Protein AF-A0A2D8LJF4-F1 (afdb_monomer)

Solvent-accessible surface area (backbone atoms only — not comparable to full-atom values): 6108 Å² total; per-residue (Å²): 104,72,62,94,71,44,89,87,41,76,68,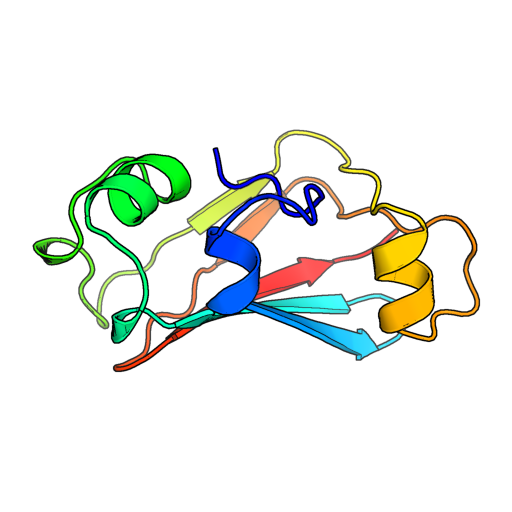54,83,37,38,49,80,43,63,79,50,100,47,31,38,36,41,37,35,35,54,87,67,52,49,66,68,52,32,32,39,64,68,75,40,61,71,89,76,70,53,67,88,57,88,44,74,46,78,32,93,54,73,41,76,58,43,68,69,56,36,57,73,57,67,53,88,57,94,67,46,22,39,53,52,48,78,32,60,41,48,55,55,95,52,35,40,37,35,64,42,49,43,88

Radius of gyration: 13.52 Å; Cα contacts (8 Å, |Δi|>4): 173; chains: 1; bounding box: 32×25×34 Å

Sequence (104 aa):
MCSIDNENNRTVANSSLILINENTLSFKVHRSKLSEKDFQNIFNTTSSLWEKSKEYEFEIPERIPLNQSIINRLQSKNSSLFISPGTYPIKVTNDLFIITFNLE

Secondary structure (DSSP, 8-state):
---TT-TTSGGGGGEEEEEEETTEEEEEEEGGG--HHHHHHHHSS-GGG--TTS-EEEEE-SPEEPPHHHHHHTT-S-S--EEPSEEEEEEE-SSEEEEEEEB-

Structure (mmCIF, N/CA/C/O backbone):
data_AF-A0A2D8LJF4-F1
#
_entry.id   AF-A0A2D8LJF4-F1
#
loop_
_atom_site.group_PDB
_atom_site.id
_atom_site.type_symbol
_atom_site.label_atom_id
_atom_site.label_alt_id
_atom_site.label_comp_id
_atom_site.label_asym_id
_atom_site.label_entity_id
_atom_site.label_seq_id
_atom_site.pdbx_PDB_ins_code
_atom_site.Cartn_x
_atom_site.Cartn_y
_atom_site.Cartn_z
_atom_site.occupancy
_atom_site.B_iso_or_equiv
_atom_site.auth_seq_id
_atom_site.auth_comp_id
_atom_site.auth_asym_id
_atom_site.auth_atom_id
_atom_site.pdbx_PDB_model_num
ATOM 1 N N . MET A 1 1 ? 6.927 8.872 9.148 1.00 43.28 1 MET A N 1
ATOM 2 C CA . MET A 1 1 ? 6.686 8.390 7.773 1.00 43.28 1 MET A CA 1
ATOM 3 C C . MET A 1 1 ? 6.972 6.901 7.695 1.00 43.28 1 MET A C 1
ATOM 5 O O . MET A 1 1 ? 8.059 6.476 8.077 1.00 43.28 1 MET A O 1
ATOM 9 N N . CYS A 1 2 ? 6.000 6.109 7.238 1.00 44.28 2 CYS A N 1
ATOM 10 C CA . CYS A 1 2 ? 6.237 4.724 6.835 1.00 44.28 2 CYS A CA 1
ATOM 11 C C . CYS A 1 2 ? 7.155 4.749 5.613 1.00 44.28 2 CYS A C 1
ATOM 13 O O . CYS A 1 2 ? 6.721 5.160 4.542 1.00 44.28 2 CYS A O 1
ATOM 15 N N . SER A 1 3 ? 8.414 4.343 5.748 1.00 48.22 3 SER A N 1
ATOM 16 C CA . SER A 1 3 ? 9.210 4.047 4.559 1.00 48.22 3 SER A CA 1
ATOM 17 C C . SER A 1 3 ? 8.697 2.732 3.992 1.00 48.22 3 SER A C 1
ATOM 19 O O . SER A 1 3 ? 8.964 1.676 4.564 1.00 48.22 3 SER A O 1
ATOM 21 N N . ILE A 1 4 ? 7.961 2.810 2.883 1.00 52.66 4 ILE A N 1
ATOM 22 C CA . ILE A 1 4 ? 7.576 1.653 2.056 1.00 52.66 4 ILE A CA 1
ATOM 23 C C . ILE A 1 4 ? 8.832 0.847 1.652 1.00 52.66 4 ILE A C 1
ATOM 25 O O . ILE A 1 4 ? 8.757 -0.360 1.454 1.00 52.66 4 ILE A O 1
ATOM 29 N N . ASP A 1 5 ? 9.992 1.508 1.660 1.00 45.59 5 ASP A N 1
ATOM 30 C CA . ASP A 1 5 ? 11.272 1.026 1.154 1.00 45.59 5 ASP A CA 1
ATOM 31 C C . ASP A 1 5 ? 12.250 0.448 2.189 1.00 45.59 5 ASP A C 1
ATOM 33 O O . ASP A 1 5 ? 13.319 -0.021 1.806 1.00 45.59 5 ASP A O 1
ATOM 37 N N . ASN A 1 6 ? 11.958 0.451 3.495 1.00 45.75 6 ASN A N 1
ATOM 38 C CA . ASN A 1 6 ? 12.965 0.052 4.489 1.00 45.75 6 ASN A CA 1
ATOM 39 C C . ASN A 1 6 ? 12.662 -1.317 5.122 1.00 45.75 6 ASN A C 1
ATOM 41 O O . ASN A 1 6 ? 11.849 -1.416 6.041 1.00 45.75 6 ASN A O 1
ATOM 45 N N . GLU A 1 7 ? 13.355 -2.365 4.657 1.00 43.78 7 GLU A N 1
ATOM 46 C CA . GLU A 1 7 ? 13.223 -3.761 5.126 1.00 43.78 7 GLU A CA 1
ATOM 47 C C . GLU A 1 7 ? 13.456 -3.937 6.635 1.00 43.78 7 GLU A C 1
ATOM 49 O O . GLU A 1 7 ? 12.934 -4.873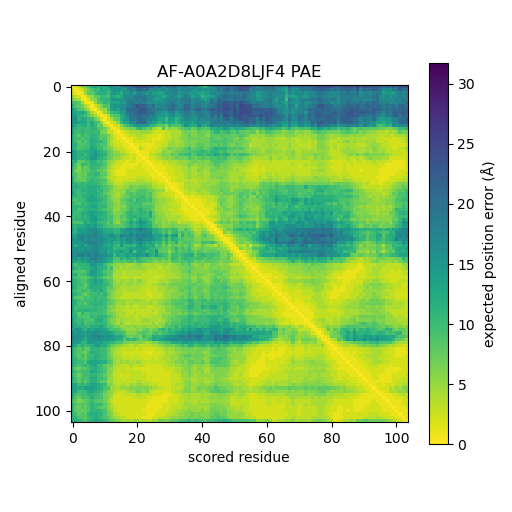 7.237 1.00 43.78 7 GLU A O 1
ATOM 54 N N . ASN A 1 8 ? 14.181 -3.011 7.268 1.00 38.78 8 ASN A N 1
ATOM 55 C CA . ASN A 1 8 ? 14.476 -3.045 8.701 1.00 38.78 8 ASN A CA 1
ATOM 56 C C . ASN A 1 8 ? 13.420 -2.348 9.574 1.00 38.78 8 ASN A C 1
ATOM 58 O O . ASN A 1 8 ? 13.570 -2.292 10.797 1.00 38.78 8 ASN A O 1
ATOM 62 N N . ASN A 1 9 ? 12.349 -1.806 8.987 1.00 43.94 9 ASN A N 1
ATOM 63 C CA . ASN A 1 9 ? 11.290 -1.163 9.754 1.00 43.94 9 ASN A CA 1
ATOM 64 C C . ASN A 1 9 ? 10.239 -2.204 10.175 1.00 43.94 9 ASN A C 1
ATOM 66 O O . ASN A 1 9 ? 9.643 -2.876 9.334 1.00 43.94 9 ASN A O 1
ATOM 70 N N . ARG A 1 10 ? 9.971 -2.338 11.483 1.00 40.06 10 ARG A N 1
ATOM 71 C CA . ARG A 1 10 ? 8.998 -3.309 12.042 1.00 40.06 10 ARG A CA 1
ATOM 72 C C . ARG A 1 10 ? 7.596 -3.202 11.420 1.00 40.06 10 ARG A C 1
ATOM 74 O O . ARG A 1 10 ? 6.834 -4.165 11.445 1.00 40.06 10 ARG A O 1
ATOM 81 N N . THR A 1 11 ? 7.279 -2.066 10.809 1.00 49.50 11 THR A N 1
ATOM 82 C CA . THR A 1 11 ? 6.053 -1.791 10.052 1.00 49.50 11 THR A CA 1
ATOM 83 C C . THR A 1 11 ? 5.889 -2.672 8.798 1.00 49.50 11 THR A C 1
ATOM 85 O O . THR A 1 11 ? 4.761 -2.893 8.351 1.00 49.50 11 THR A O 1
ATOM 88 N N . VAL A 1 12 ? 6.974 -3.256 8.270 1.00 53.03 12 VAL A N 1
ATOM 89 C CA . VAL A 1 12 ? 6.951 -4.207 7.139 1.00 53.03 12 VAL A CA 1
ATOM 90 C C . VAL A 1 12 ? 6.371 -5.571 7.543 1.00 53.03 12 VAL A C 1
ATOM 92 O O . VAL A 1 12 ? 5.716 -6.216 6.734 1.00 53.03 12 VAL A O 1
ATOM 95 N N . ALA A 1 13 ? 6.506 -6.003 8.805 1.00 55.62 13 ALA A N 1
ATOM 96 C CA . ALA A 1 13 ? 5.949 -7.288 9.267 1.00 55.62 13 ALA A CA 1
ATOM 97 C C . ALA A 1 13 ? 4.408 -7.294 9.339 1.00 55.62 13 ALA A C 1
ATOM 99 O O . ALA A 1 13 ? 3.769 -8.348 9.337 1.00 55.62 13 ALA A O 1
ATOM 100 N N . ASN A 1 14 ? 3.813 -6.103 9.396 1.00 72.31 14 ASN A N 1
ATOM 101 C CA . ASN A 1 14 ? 2.375 -5.897 9.544 1.00 72.31 14 ASN A CA 1
ATOM 102 C C . ASN A 1 14 ? 1.730 -5.360 8.274 1.00 72.31 14 ASN A C 1
ATOM 104 O O . ASN A 1 14 ? 0.546 -5.020 8.280 1.00 72.31 14 ASN A O 1
ATOM 108 N N . SER A 1 15 ? 2.501 -5.284 7.196 1.00 75.38 15 SER A N 1
ATOM 109 C CA . SER A 1 15 ? 2.035 -4.833 5.905 1.00 75.38 15 SER A CA 1
ATOM 110 C C . SER A 1 15 ? 2.387 -5.832 4.810 1.00 75.38 15 SER A C 1
ATOM 112 O O . SER A 1 15 ? 3.235 -6.707 4.965 1.00 75.38 15 SER A O 1
ATOM 114 N N . SER A 1 16 ? 1.668 -5.752 3.701 1.00 79.50 16 SER A N 1
ATOM 115 C CA . SER A 1 16 ? 1.927 -6.552 2.511 1.00 79.50 16 SER A CA 1
ATOM 116 C C . SER A 1 16 ? 1.805 -5.675 1.278 1.00 79.50 16 SER A C 1
ATOM 118 O O . SER A 1 16 ? 0.935 -4.805 1.204 1.00 79.50 16 SER A O 1
ATOM 120 N N . LEU A 1 17 ? 2.704 -5.914 0.330 1.00 82.12 17 LEU A N 1
ATOM 121 C CA . LEU A 1 17 ? 2.719 -5.300 -0.989 1.00 82.12 17 LEU A CA 1
ATOM 122 C C . LEU A 1 17 ? 2.388 -6.387 -2.005 1.00 82.12 17 LEU A C 1
ATOM 124 O O . LEU A 1 17 ? 3.010 -7.449 -1.995 1.00 82.12 17 LEU A O 1
ATOM 128 N N . ILE A 1 18 ? 1.382 -6.141 -2.838 1.00 83.94 18 ILE A N 1
ATOM 129 C CA . ILE A 1 18 ? 0.904 -7.088 -3.847 1.00 83.94 18 ILE A CA 1
ATOM 130 C C . ILE A 1 18 ? 0.794 -6.348 -5.171 1.00 83.94 18 ILE A C 1
ATOM 132 O O . ILE A 1 18 ? 0.042 -5.379 -5.272 1.00 83.94 18 ILE A O 1
ATOM 136 N N . LEU A 1 19 ? 1.510 -6.823 -6.186 1.00 82.31 19 LEU A N 1
ATOM 137 C CA . LEU A 1 19 ? 1.328 -6.363 -7.556 1.00 82.31 19 LEU A CA 1
ATOM 138 C C . LEU A 1 19 ? 0.001 -6.938 -8.067 1.00 82.31 19 LEU A C 1
ATOM 140 O O . LEU A 1 19 ? -0.151 -8.157 -8.140 1.00 82.31 19 LEU A O 1
ATOM 144 N N . ILE A 1 20 ? -0.983 -6.082 -8.342 1.00 84.50 20 ILE A N 1
ATOM 145 C CA . ILE A 1 20 ? -2.281 -6.527 -8.876 1.00 84.50 20 ILE A CA 1
ATOM 146 C C . ILE A 1 20 ? -2.143 -6.779 -10.381 1.00 84.50 20 ILE A C 1
ATOM 148 O O . ILE A 1 20 ? -2.646 -7.772 -10.900 1.00 84.50 20 ILE A O 1
ATOM 152 N N . ASN A 1 21 ? -1.458 -5.872 -11.072 1.00 84.12 21 ASN A N 1
ATOM 153 C CA . ASN A 1 21 ? -1.063 -5.978 -12.471 1.00 84.12 21 ASN A CA 1
ATOM 154 C C . ASN A 1 21 ? 0.189 -5.118 -12.701 1.00 84.12 21 ASN A C 1
ATOM 156 O O . ASN A 1 21 ? 0.677 -4.484 -11.768 1.00 84.12 21 ASN A O 1
ATOM 160 N N . GLU A 1 22 ? 0.689 -5.071 -13.936 1.00 81.31 22 GLU A N 1
ATOM 161 C CA . GLU A 1 22 ? 1.932 -4.364 -14.290 1.00 81.31 22 GLU A CA 1
ATOM 162 C C . GLU A 1 22 ? 1.949 -2.879 -13.879 1.00 81.31 22 GLU A C 1
ATOM 164 O O . GLU A 1 22 ? 3.023 -2.338 -13.633 1.00 81.31 22 GLU A O 1
ATOM 169 N N . ASN A 1 23 ? 0.776 -2.256 -13.711 1.00 86.69 23 ASN A N 1
ATOM 170 C CA . ASN A 1 23 ? 0.633 -0.823 -13.455 1.00 86.69 23 ASN A CA 1
ATOM 171 C C . ASN A 1 23 ? 0.010 -0.502 -12.087 1.00 86.69 23 ASN A C 1
ATOM 173 O O . ASN A 1 23 ? -0.280 0.660 -11.817 1.00 86.69 23 ASN A O 1
ATOM 177 N N . THR A 1 24 ? -0.265 -1.491 -11.227 1.00 89.50 24 THR A N 1
ATOM 178 C CA . THR A 1 24 ? -0.950 -1.239 -9.946 1.00 89.50 24 THR A CA 1
ATOM 179 C C . THR A 1 24 ? -0.407 -2.072 -8.791 1.00 89.50 24 THR A C 1
ATOM 181 O O . THR A 1 24 ? -0.255 -3.294 -8.874 1.00 89.50 24 THR A O 1
ATOM 184 N N . LEU A 1 25 ? -0.173 -1.401 -7.662 1.00 89.44 25 LEU A N 1
ATOM 185 C CA . LEU A 1 25 ? 0.392 -1.965 -6.440 1.00 89.44 25 LEU A CA 1
ATOM 186 C C . LEU A 1 25 ? -0.569 -1.770 -5.269 1.00 89.44 25 LEU A C 1
ATOM 188 O O . LEU A 1 25 ? -0.908 -0.649 -4.906 1.00 89.44 25 LEU A O 1
ATOM 192 N N . SER A 1 26 ? -0.985 -2.859 -4.630 1.00 89.31 26 SER A N 1
ATOM 193 C CA . SER A 1 26 ? -1.774 -2.803 -3.402 1.00 89.31 26 SER A CA 1
ATOM 194 C C . SER A 1 26 ? -0.868 -2.851 -2.184 1.00 89.31 26 SER A C 1
ATOM 196 O O . SER A 1 26 ? -0.140 -3.825 -1.986 1.00 89.31 26 SER A O 1
ATOM 198 N N . PHE A 1 27 ? -0.968 -1.835 -1.336 1.00 88.12 27 PHE A N 1
ATOM 199 C CA . PHE A 1 27 ? -0.371 -1.809 -0.012 1.00 88.12 27 PHE A CA 1
ATOM 200 C C . PHE A 1 27 ? -1.449 -2.044 1.040 1.00 88.12 27 PHE A C 1
ATOM 202 O O . PHE A 1 27 ? -2.411 -1.283 1.154 1.00 88.12 27 PHE A O 1
ATOM 209 N N . LYS A 1 28 ? -1.304 -3.122 1.808 1.00 88.00 28 LYS A N 1
ATOM 210 C CA . LYS A 1 28 ? -2.238 -3.498 2.872 1.00 88.00 28 LYS A CA 1
ATOM 211 C C . LYS A 1 28 ? -1.526 -3.457 4.206 1.00 88.00 28 LYS A C 1
ATOM 213 O O . LYS A 1 28 ? -0.463 -4.053 4.328 1.00 88.00 28 LYS A O 1
ATOM 218 N N . VAL A 1 29 ? -2.128 -2.836 5.213 1.00 84.00 29 VAL A N 1
ATOM 219 C CA . VAL A 1 29 ? -1.559 -2.716 6.560 1.00 84.00 29 VAL A CA 1
ATOM 220 C C . VAL A 1 29 ? -2.553 -3.229 7.593 1.00 84.00 29 VAL A C 1
ATOM 222 O O . VAL A 1 29 ? -3.690 -2.766 7.640 1.00 84.00 29 VAL A O 1
ATOM 225 N N . HIS A 1 30 ? -2.133 -4.174 8.433 1.00 83.44 30 HIS A N 1
ATOM 226 C CA . HIS A 1 30 ? -2.955 -4.742 9.498 1.00 83.44 30 HIS A CA 1
ATOM 227 C C . HIS A 1 30 ? -3.112 -3.773 10.668 1.00 83.44 30 HIS A C 1
ATOM 229 O O . HIS A 1 30 ? -2.177 -3.553 11.437 1.00 83.44 30 HIS A O 1
ATOM 235 N N . ARG A 1 31 ? -4.334 -3.266 10.852 1.00 80.00 31 ARG A N 1
ATOM 236 C CA . ARG A 1 31 ? -4.711 -2.320 11.911 1.00 80.00 31 ARG A CA 1
ATOM 237 C C . ARG A 1 31 ? -4.389 -2.855 13.300 1.00 80.00 31 ARG A C 1
ATOM 239 O O . ARG A 1 31 ? -3.808 -2.143 14.105 1.00 80.00 31 ARG A O 1
ATOM 246 N N . SER A 1 32 ? -4.723 -4.118 13.557 1.00 76.56 32 SER A N 1
ATOM 247 C CA . SER A 1 32 ? -4.532 -4.771 14.859 1.00 76.56 32 SER A CA 1
ATOM 248 C C . SER A 1 32 ? -3.071 -5.022 15.225 1.00 76.56 32 SER A C 1
ATOM 250 O O . SER A 1 32 ? -2.774 -5.318 16.379 1.00 76.56 32 SER A O 1
ATOM 252 N N . LYS A 1 33 ? -2.156 -4.920 14.257 1.00 75.69 33 LYS A N 1
ATOM 253 C CA . LYS A 1 33 ? -0.732 -5.170 14.475 1.00 75.69 33 LYS A CA 1
ATOM 254 C C . LYS A 1 33 ? 0.107 -3.891 14.502 1.00 75.69 33 LYS A C 1
ATOM 256 O O . LYS A 1 33 ? 1.282 -3.949 14.853 1.00 75.69 33 LYS A O 1
ATOM 261 N N . LEU A 1 34 ? -0.464 -2.745 14.135 1.00 73.62 34 LEU A N 1
ATOM 262 C CA . LEU A 1 34 ? 0.213 -1.456 14.237 1.00 73.62 34 LEU A CA 1
ATOM 263 C C . LEU A 1 34 ? 0.252 -0.993 15.696 1.00 73.62 34 LEU A C 1
ATOM 265 O O . LEU A 1 34 ? -0.776 -0.959 16.373 1.00 73.62 34 LEU A O 1
ATOM 269 N N . SER A 1 35 ? 1.432 -0.593 16.168 1.00 73.44 35 SER A N 1
ATOM 270 C CA . SER A 1 35 ? 1.533 0.115 17.444 1.00 73.44 35 SER A CA 1
ATOM 271 C C . SER A 1 35 ? 0.940 1.522 17.319 1.00 73.44 35 SER A C 1
ATOM 273 O O . SER A 1 35 ? 0.882 2.086 16.225 1.00 73.44 35 SER A O 1
ATOM 275 N N . GLU A 1 36 ? 0.540 2.135 18.432 1.00 72.19 36 GLU A N 1
ATOM 276 C CA . GLU A 1 36 ? 0.026 3.514 18.426 1.00 72.19 36 GLU A CA 1
ATOM 277 C C . GLU A 1 36 ? 1.049 4.517 17.864 1.00 72.19 36 GLU A C 1
ATOM 279 O O . GLU A 1 36 ? 0.699 5.442 17.132 1.00 72.19 36 GLU A O 1
ATOM 284 N N . LYS A 1 37 ? 2.340 4.274 18.120 1.00 73.75 37 LYS A N 1
ATOM 285 C CA . LYS A 1 37 ? 3.441 5.047 17.540 1.00 73.75 37 LYS A CA 1
ATOM 286 C C . LYS A 1 37 ? 3.503 4.904 16.016 1.00 73.75 37 LYS A C 1
ATOM 288 O O . LYS A 1 37 ? 3.730 5.893 15.324 1.00 73.75 37 LYS A O 1
ATOM 293 N N . ASP A 1 38 ? 3.303 3.699 15.484 1.00 69.38 38 ASP A N 1
ATOM 294 C CA . ASP A 1 38 ? 3.272 3.485 14.033 1.00 69.38 38 ASP A CA 1
ATOM 295 C C . ASP A 1 38 ? 2.048 4.156 13.408 1.00 69.38 38 ASP A C 1
ATOM 297 O O . ASP A 1 38 ? 2.176 4.806 12.377 1.00 69.38 38 ASP A O 1
ATOM 301 N N . PHE A 1 39 ? 0.887 4.091 14.063 1.00 71.62 39 PHE A N 1
ATOM 302 C CA . PHE A 1 39 ? -0.310 4.821 13.640 1.00 71.62 39 PHE A CA 1
ATOM 303 C C . PHE A 1 39 ? -0.040 6.317 13.461 1.00 71.62 39 PHE A C 1
ATOM 305 O O . PHE A 1 39 ? -0.284 6.859 12.385 1.00 71.62 39 PHE A O 1
ATOM 312 N N . GLN A 1 40 ? 0.547 6.957 14.470 1.00 68.25 40 GLN A N 1
ATOM 313 C CA . GLN A 1 40 ? 0.923 8.369 14.404 1.00 68.25 40 GLN A CA 1
ATOM 314 C C . GLN A 1 40 ? 1.948 8.639 13.296 1.00 68.25 40 GLN A C 1
ATOM 316 O O . GLN A 1 40 ? 1.835 9.605 12.553 1.00 68.25 40 GLN A O 1
ATOM 321 N N . ASN A 1 41 ? 2.924 7.753 13.109 1.00 65.81 41 ASN A N 1
ATOM 322 C CA . ASN A 1 41 ? 3.964 7.939 12.098 1.00 65.81 41 ASN A CA 1
ATOM 323 C C . ASN A 1 41 ? 3.488 7.777 10.647 1.00 65.81 41 ASN A C 1
ATOM 325 O O . ASN A 1 41 ? 4.157 8.295 9.745 1.00 65.81 41 ASN A O 1
ATOM 329 N N . ILE A 1 42 ? 2.432 6.993 10.415 1.00 65.69 42 ILE A N 1
ATOM 330 C CA . ILE A 1 42 ? 1.882 6.704 9.082 1.00 65.69 42 ILE A CA 1
ATOM 331 C C . ILE A 1 42 ? 0.756 7.683 8.751 1.00 65.69 42 ILE A C 1
ATOM 333 O O . ILE A 1 42 ? 0.695 8.196 7.640 1.00 65.69 42 ILE A O 1
ATOM 337 N N . PHE A 1 43 ? -0.119 7.933 9.721 1.00 68.06 43 PHE A N 1
ATOM 338 C CA . PHE A 1 43 ? -1.399 8.604 9.521 1.00 68.06 43 PHE A CA 1
ATOM 339 C C . PHE A 1 43 ? -1.504 9.949 10.246 1.00 68.06 43 PHE A C 1
ATOM 341 O O . PHE A 1 43 ? -2.546 10.594 10.169 1.00 68.06 43 PHE A O 1
ATOM 348 N N . ASN A 1 44 ? -0.456 10.356 10.971 1.00 66.38 44 ASN A N 1
ATOM 349 C CA . ASN A 1 44 ? -0.414 11.582 11.772 1.00 66.38 44 ASN A CA 1
ATOM 350 C C . ASN A 1 44 ? -1.604 11.713 12.744 1.00 66.38 44 ASN A C 1
ATOM 352 O O . ASN A 1 44 ? -2.134 12.802 12.963 1.00 66.38 44 ASN A O 1
ATOM 356 N N . THR A 1 45 ? -2.087 10.580 13.267 1.00 60.22 45 THR A N 1
ATOM 357 C CA . THR A 1 45 ? -3.229 10.524 14.187 1.00 60.22 45 THR A CA 1
ATOM 358 C C . THR A 1 45 ? -3.263 9.216 14.995 1.00 60.22 45 THR A C 1
ATOM 360 O O . THR A 1 45 ? -2.502 8.282 14.723 1.00 60.22 45 THR A O 1
ATOM 363 N N . THR A 1 46 ? -4.129 9.140 16.013 1.00 64.81 46 THR A N 1
ATOM 364 C CA . THR A 1 46 ? -4.321 7.947 16.854 1.00 64.81 46 THR A CA 1
ATOM 365 C C . THR A 1 46 ? -5.255 6.938 16.181 1.00 64.81 46 THR A C 1
ATOM 367 O O . THR A 1 46 ? -6.129 7.284 15.384 1.00 64.81 46 THR A O 1
ATOM 370 N N . SER A 1 47 ? -5.112 5.657 16.530 1.00 63.88 47 SER A N 1
ATOM 371 C CA . SER A 1 47 ? -5.907 4.563 15.950 1.00 63.88 47 SER A CA 1
ATOM 372 C C . SER A 1 47 ? -7.420 4.694 16.178 1.00 63.88 47 SER A C 1
ATOM 374 O O . SER A 1 47 ? -8.205 4.210 15.359 1.00 63.88 47 SER A O 1
ATOM 376 N N . SER A 1 48 ? -7.829 5.370 17.257 1.00 62.38 48 SER A N 1
ATOM 377 C CA . SER A 1 48 ? -9.226 5.573 17.658 1.00 62.38 48 SER A CA 1
ATOM 378 C C . SER A 1 48 ? -10.017 6.518 16.749 1.00 62.38 48 SER A C 1
ATOM 380 O O . SER A 1 48 ? -11.241 6.500 16.796 1.00 62.38 48 SER A O 1
ATOM 382 N N . LEU A 1 49 ? -9.344 7.307 15.905 1.00 66.69 49 LEU A N 1
ATOM 383 C CA . LEU A 1 49 ? -9.968 8.310 15.030 1.00 66.69 49 LEU A CA 1
ATOM 384 C C . LEU A 1 49 ? -10.206 7.811 13.590 1.00 66.69 49 LEU A C 1
ATOM 386 O O . LEU A 1 49 ? -10.668 8.572 12.737 1.00 66.69 49 LEU A O 1
ATOM 390 N N . TRP A 1 50 ? -9.892 6.539 13.309 1.00 70.31 50 TRP A N 1
ATOM 391 C CA . TRP A 1 50 ? -10.084 5.904 11.999 1.00 70.31 50 TRP A CA 1
ATOM 392 C C . TRP A 1 50 ? -11.396 5.118 11.932 1.00 70.31 50 TRP A C 1
ATOM 394 O O . TRP A 1 50 ? -11.454 3.918 12.236 1.00 70.31 50 TRP A O 1
ATOM 404 N N . GLU A 1 51 ? -12.450 5.809 11.508 1.00 69.19 51 GLU A N 1
ATOM 405 C CA . GLU A 1 51 ? -13.794 5.269 11.320 1.00 69.19 51 GLU A CA 1
ATOM 406 C C . GLU A 1 51 ? -13.950 4.652 9.930 1.00 69.19 51 GLU A C 1
ATOM 408 O O . GLU A 1 51 ? -13.523 5.216 8.932 1.00 69.19 51 GLU A O 1
ATOM 413 N N . LYS A 1 52 ? -14.620 3.502 9.820 1.00 68.94 52 LYS A N 1
ATOM 414 C CA . LYS A 1 52 ? -14.818 2.852 8.510 1.00 68.94 52 LYS A CA 1
ATOM 415 C C . LYS A 1 52 ? -15.655 3.672 7.524 1.00 68.94 52 LYS A C 1
ATOM 417 O O . LYS A 1 52 ? -15.581 3.425 6.328 1.00 68.94 52 LYS A O 1
ATOM 422 N N . SER A 1 53 ? -16.510 4.550 8.038 1.00 68.06 53 SER A N 1
ATOM 423 C CA . SER A 1 53 ? -17.455 5.362 7.268 1.00 68.06 53 SER A CA 1
ATOM 424 C C . SER A 1 53 ? -16.844 6.644 6.718 1.00 68.06 53 SER A C 1
ATOM 426 O O . SER A 1 53 ? -17.490 7.309 5.915 1.00 68.06 53 SER A O 1
ATOM 428 N N . LYS A 1 54 ? -15.638 7.013 7.160 1.00 75.75 54 LYS A N 1
ATOM 429 C CA . LYS A 1 54 ? -14.973 8.232 6.719 1.00 75.75 54 LYS A CA 1
ATOM 430 C C . LYS A 1 54 ? -14.037 7.925 5.556 1.00 75.75 54 LYS A C 1
ATOM 432 O O . LYS A 1 54 ? -13.338 6.912 5.553 1.00 75.75 54 LYS A O 1
ATOM 437 N N . GLU A 1 55 ? -14.044 8.810 4.569 1.00 77.62 55 GLU A N 1
ATOM 438 C CA . GLU A 1 55 ? -13.099 8.770 3.460 1.00 77.62 55 GLU A CA 1
ATOM 439 C C . GLU A 1 55 ? -11.772 9.373 3.917 1.00 77.62 55 GLU A C 1
ATOM 441 O O . GLU A 1 55 ? -11.725 10.454 4.511 1.00 77.62 55 GLU A O 1
ATOM 446 N N . TYR A 1 56 ? -10.695 8.633 3.678 1.00 83.06 56 TYR A N 1
ATOM 447 C CA . TYR A 1 56 ? -9.336 9.059 3.969 1.00 83.06 56 TYR A CA 1
ATOM 448 C C . TYR A 1 56 ? -8.504 8.933 2.708 1.00 83.06 56 TYR A C 1
ATOM 450 O O . TYR A 1 56 ? -8.732 8.042 1.887 1.00 83.06 56 TYR A O 1
ATOM 458 N N . GLU A 1 57 ? -7.500 9.787 2.597 1.00 84.44 57 GLU A N 1
ATOM 459 C CA . GLU A 1 57 ? -6.639 9.865 1.430 1.00 84.44 57 GLU A CA 1
ATOM 460 C C . GLU A 1 57 ? -5.172 9.826 1.852 1.00 84.44 57 GLU A C 1
ATOM 462 O O . GLU A 1 57 ? -4.799 10.267 2.942 1.00 84.44 57 GLU A O 1
ATOM 467 N N . PHE A 1 58 ? -4.348 9.255 0.982 1.00 83.06 58 PHE A N 1
ATOM 468 C CA . PHE A 1 58 ? -2.902 9.218 1.097 1.00 83.06 58 PHE A CA 1
ATOM 469 C C . PHE A 1 58 ? -2.308 9.986 -0.078 1.00 83.06 58 PHE A C 1
ATOM 471 O O . PHE A 1 58 ? -2.483 9.588 -1.230 1.00 83.06 58 PHE A O 1
ATOM 478 N N . GLU A 1 59 ? -1.622 11.084 0.213 1.00 84.19 59 GLU A N 1
ATOM 479 C CA . GLU A 1 59 ? -1.000 11.921 -0.807 1.00 84.19 59 GLU A CA 1
ATOM 480 C C . GLU A 1 59 ? 0.449 11.490 -1.042 1.00 84.19 59 GLU A C 1
ATOM 482 O O . GLU A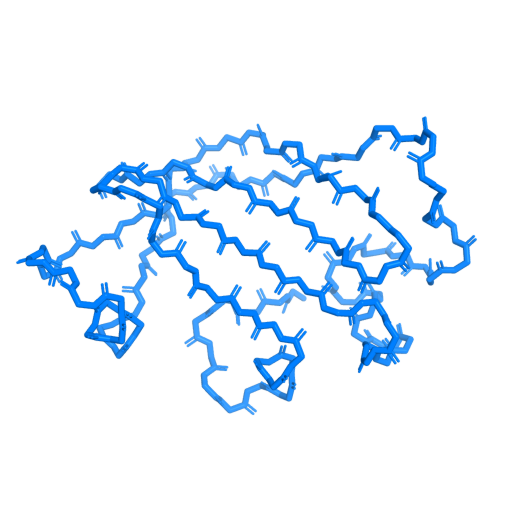 1 59 ? 1.245 11.371 -0.108 1.00 84.19 59 GLU A O 1
ATOM 487 N N . ILE A 1 60 ? 0.784 11.261 -2.310 1.00 85.25 60 ILE A N 1
ATOM 488 C CA . ILE A 1 60 ? 2.150 11.054 -2.778 1.00 85.25 60 ILE A CA 1
ATOM 489 C C . ILE A 1 60 ? 2.521 12.272 -3.628 1.00 85.25 60 ILE A C 1
ATOM 491 O O . ILE A 1 60 ? 2.075 12.372 -4.770 1.00 85.25 60 ILE A O 1
ATOM 495 N N . PRO A 1 61 ? 3.303 13.218 -3.084 1.00 82.75 61 PRO A N 1
ATOM 496 C CA . PRO A 1 61 ? 3.568 14.489 -3.757 1.00 82.75 61 PRO A CA 1
ATOM 497 C C . PRO A 1 61 ? 4.554 14.351 -4.922 1.00 82.75 61 PRO A C 1
ATOM 499 O O . PRO A 1 61 ? 4.563 15.174 -5.833 1.00 82.75 61 PRO A O 1
ATOM 502 N N . GLU A 1 62 ? 5.389 13.313 -4.907 1.00 88.75 62 GLU A N 1
ATOM 503 C CA . GLU A 1 62 ? 6.425 13.081 -5.907 1.00 88.75 62 GLU A CA 1
ATOM 504 C C . GLU A 1 62 ? 6.569 11.596 -6.233 1.00 88.75 62 GLU A C 1
ATOM 506 O O . GLU A 1 62 ? 6.168 10.727 -5.463 1.00 88.75 62 GLU A O 1
ATOM 511 N N . ARG A 1 63 ? 7.157 11.306 -7.393 1.00 88.88 63 ARG A N 1
ATOM 512 C CA . ARG A 1 63 ? 7.389 9.939 -7.858 1.00 88.88 63 ARG A CA 1
ATOM 513 C C . ARG A 1 63 ? 8.314 9.195 -6.885 1.00 88.88 63 ARG A C 1
ATOM 515 O O . ARG A 1 63 ? 9.467 9.589 -6.720 1.00 88.88 63 ARG A O 1
ATOM 522 N N . ILE A 1 64 ? 7.839 8.095 -6.294 1.00 88.06 64 ILE A N 1
ATOM 523 C CA . ILE A 1 64 ? 8.614 7.309 -5.316 1.00 88.06 64 I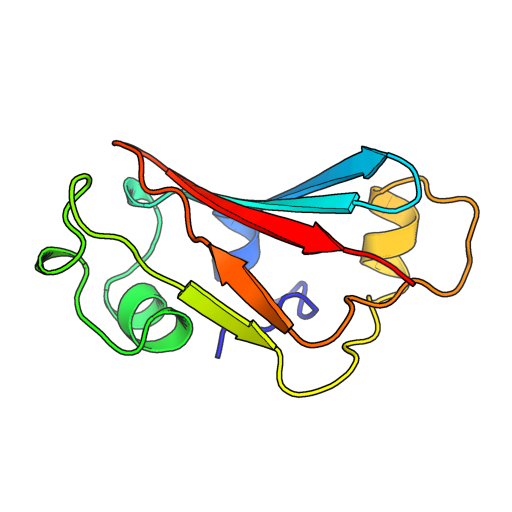LE A CA 1
ATOM 524 C C . ILE A 1 64 ? 9.227 6.079 -6.001 1.00 88.06 64 ILE A C 1
ATOM 526 O O . ILE A 1 64 ? 8.469 5.230 -6.475 1.00 88.06 64 ILE A O 1
ATOM 530 N N . PRO A 1 65 ? 10.564 5.938 -6.064 1.00 87.19 65 PRO A N 1
ATOM 531 C CA . PRO A 1 65 ? 11.198 4.731 -6.589 1.00 87.19 65 PRO A CA 1
ATOM 532 C C . PRO A 1 65 ? 10.996 3.549 -5.642 1.00 87.1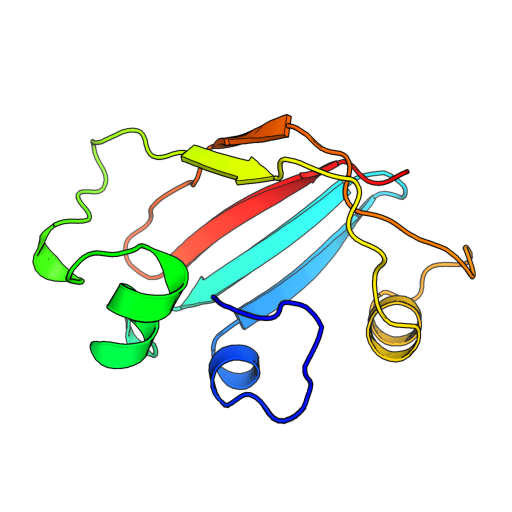9 65 PRO A C 1
ATOM 534 O O . PRO A 1 65 ? 11.279 3.660 -4.454 1.00 87.19 65 PRO A O 1
ATOM 537 N N . LEU A 1 66 ? 10.570 2.399 -6.169 1.00 84.56 66 LEU A N 1
ATOM 538 C CA . LEU A 1 66 ? 10.548 1.160 -5.394 1.00 84.56 66 LEU A CA 1
ATOM 539 C C . LEU A 1 66 ? 11.946 0.551 -5.326 1.00 84.56 66 LEU A C 1
ATOM 541 O O . LEU A 1 66 ? 12.640 0.418 -6.337 1.00 84.56 66 LEU A O 1
ATOM 545 N N . ASN A 1 67 ? 12.335 0.091 -4.140 1.00 82.50 67 ASN A N 1
ATOM 546 C CA . ASN A 1 67 ? 13.594 -0.629 -3.973 1.00 82.50 67 ASN A CA 1
ATOM 547 C C . ASN A 1 67 ? 13.654 -1.941 -4.776 1.00 82.50 67 ASN A C 1
ATOM 549 O O . ASN A 1 67 ? 12.677 -2.686 -4.874 1.00 82.50 67 ASN A O 1
ATOM 553 N N . GLN A 1 68 ? 14.848 -2.289 -5.275 1.00 81.25 68 GLN A N 1
ATOM 554 C CA . GLN A 1 68 ? 15.060 -3.487 -6.103 1.00 81.25 68 GLN A CA 1
ATOM 555 C C . GLN A 1 68 ? 14.639 -4.785 -5.399 1.00 81.25 68 GLN A C 1
ATOM 557 O O . GLN A 1 68 ? 14.146 -5.710 -6.043 1.00 81.25 68 GLN A O 1
ATOM 562 N N . SER A 1 69 ? 14.798 -4.872 -4.077 1.00 80.19 69 SER A N 1
ATOM 563 C CA . SER A 1 69 ? 14.357 -6.045 -3.320 1.00 80.19 69 SER A CA 1
ATOM 564 C C . SER A 1 69 ? 12.834 -6.204 -3.331 1.00 80.19 69 SER A C 1
ATOM 566 O O . SER A 1 69 ? 12.335 -7.323 -3.461 1.00 80.19 69 SER A O 1
ATOM 568 N N . ILE A 1 70 ? 12.085 -5.097 -3.285 1.00 79.25 70 ILE A N 1
ATOM 569 C CA . ILE A 1 70 ? 10.626 -5.084 -3.429 1.00 79.25 70 ILE A CA 1
ATOM 570 C C . ILE A 1 70 ? 10.252 -5.495 -4.850 1.00 79.25 70 ILE A C 1
ATOM 572 O O . ILE A 1 70 ? 9.445 -6.404 -5.013 1.00 79.25 70 ILE A O 1
ATOM 576 N N . ILE A 1 71 ? 10.884 -4.908 -5.868 1.00 82.38 71 ILE A N 1
ATOM 577 C CA . ILE A 1 71 ? 10.664 -5.261 -7.281 1.00 82.38 71 ILE A CA 1
ATOM 578 C C . ILE A 1 71 ? 10.852 -6.770 -7.506 1.00 82.38 71 ILE A C 1
ATOM 580 O O . ILE A 1 71 ? 9.984 -7.426 -8.087 1.00 82.38 71 ILE A O 1
ATOM 584 N N . ASN A 1 72 ? 11.936 -7.340 -6.970 1.00 80.62 72 ASN A N 1
ATOM 585 C CA . ASN A 1 72 ? 12.226 -8.771 -7.054 1.00 80.62 72 ASN A CA 1
ATOM 586 C C . ASN A 1 72 ? 11.154 -9.618 -6.349 1.00 80.62 72 ASN A C 1
ATOM 588 O O . ASN A 1 72 ? 10.715 -10.635 -6.885 1.00 80.62 72 ASN A O 1
ATOM 592 N N . ARG A 1 73 ? 10.698 -9.200 -5.159 1.00 79.31 73 ARG A N 1
ATOM 593 C CA . ARG A 1 73 ? 9.620 -9.878 -4.415 1.00 79.31 73 ARG A CA 1
ATOM 594 C C . ARG A 1 73 ? 8.276 -9.816 -5.133 1.00 79.31 73 ARG A C 1
ATOM 596 O O . ARG A 1 73 ? 7.499 -10.759 -5.028 1.00 79.31 73 ARG A O 1
ATOM 603 N N . LEU A 1 74 ? 8.014 -8.728 -5.850 1.00 78.56 74 LEU A N 1
ATOM 604 C CA . LEU A 1 74 ? 6.824 -8.558 -6.682 1.00 78.56 74 LEU A CA 1
ATOM 605 C C . LEU A 1 74 ? 6.907 -9.349 -7.996 1.00 78.56 74 LEU A C 1
ATOM 607 O O . LEU A 1 74 ? 5.933 -9.359 -8.741 1.00 78.56 74 LEU A O 1
ATOM 611 N N . GLN A 1 75 ? 8.04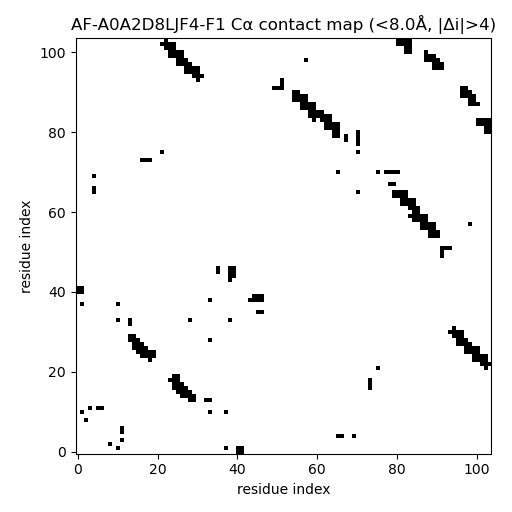3 -10.004 -8.277 1.00 77.00 75 GLN A N 1
ATOM 612 C CA . GLN A 1 75 ? 8.2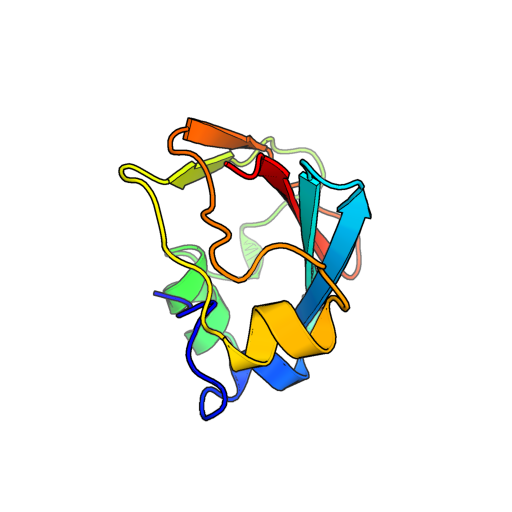96 -10.751 -9.514 1.00 77.00 75 GLN A CA 1
ATOM 613 C C . GLN A 1 75 ? 8.069 -9.904 -10.779 1.00 77.00 75 GLN A C 1
ATOM 615 O O . GLN A 1 75 ? 7.723 -10.428 -11.839 1.00 77.00 75 GLN A O 1
ATOM 620 N N . SER A 1 76 ? 8.267 -8.587 -10.674 1.00 73.94 76 SER A N 1
ATOM 621 C CA . SER A 1 76 ? 8.148 -7.689 -11.818 1.00 73.94 76 SER A CA 1
ATOM 622 C C . SER A 1 76 ? 9.319 -7.893 -12.775 1.00 73.94 76 SER A C 1
ATOM 624 O O . SER A 1 76 ? 10.463 -8.068 -12.354 1.00 73.94 76 SER A O 1
ATOM 626 N N . LYS A 1 77 ? 9.036 -7.833 -14.079 1.00 74.31 77 LYS A N 1
ATOM 627 C CA . LYS A 1 77 ? 10.065 -7.849 -15.128 1.00 74.31 77 LYS A CA 1
ATOM 628 C C . LYS A 1 77 ? 10.737 -6.484 -15.314 1.00 74.31 77 LYS A C 1
ATOM 630 O O . LYS A 1 77 ? 11.794 -6.417 -15.936 1.00 74.31 77 LYS A O 1
ATOM 635 N N . ASN A 1 78 ? 10.147 -5.419 -14.770 1.00 73.12 78 ASN A N 1
ATOM 636 C CA . ASN A 1 78 ? 10.680 -4.066 -14.870 1.00 73.12 78 ASN A CA 1
ATOM 637 C C . ASN A 1 78 ? 11.696 -3.828 -13.754 1.00 73.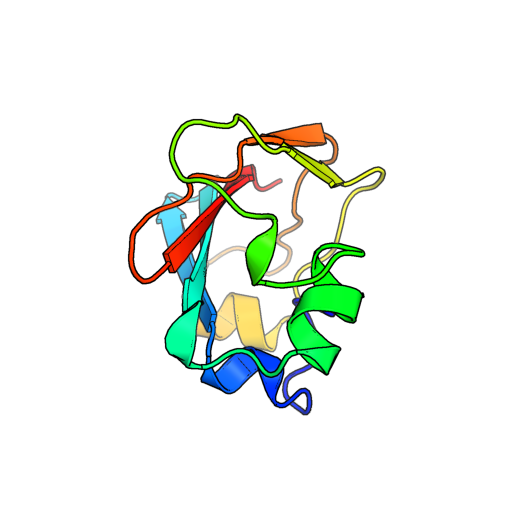12 78 ASN A C 1
ATOM 639 O O . ASN A 1 78 ? 11.346 -3.844 -12.577 1.00 73.12 78 ASN A O 1
ATOM 643 N N . SER A 1 79 ? 12.947 -3.558 -14.128 1.00 72.00 79 SER A N 1
ATOM 644 C CA . SER A 1 79 ? 14.036 -3.231 -13.194 1.00 72.00 79 SER A CA 1
ATOM 645 C C . SER A 1 79 ? 13.886 -1.860 -12.533 1.00 72.00 79 SER A C 1
ATOM 647 O O . SER A 1 79 ? 14.683 -1.485 -11.680 1.00 72.00 79 SER A O 1
ATOM 649 N N . SER A 1 80 ? 12.901 -1.073 -12.952 1.00 81.75 80 SER A N 1
ATOM 650 C CA . SER A 1 80 ? 12.606 0.231 -12.379 1.00 81.75 80 SER A CA 1
ATOM 651 C C . SER A 1 80 ? 11.095 0.384 -12.340 1.00 81.75 80 SER A C 1
ATOM 653 O O . SER A 1 80 ? 10.449 0.416 -13.382 1.00 81.75 80 SER A O 1
ATOM 655 N N . LEU A 1 81 ? 10.548 0.402 -11.129 1.00 86.12 81 LEU A N 1
ATOM 656 C CA . LEU A 1 81 ? 9.140 0.648 -10.865 1.00 86.12 81 LEU A CA 1
ATOM 657 C C . LEU A 1 81 ? 9.045 1.801 -9.888 1.00 86.12 81 LEU A C 1
ATOM 659 O O . LEU A 1 81 ? 9.778 1.845 -8.897 1.00 86.12 81 LEU A O 1
ATOM 663 N N . PHE A 1 82 ? 8.117 2.700 -10.153 1.00 89.88 82 PHE A N 1
ATOM 664 C CA . PHE A 1 82 ? 7.892 3.853 -9.312 1.00 89.88 82 PHE A CA 1
ATOM 665 C C . PHE A 1 82 ? 6.413 3.967 -8.997 1.00 89.88 82 PHE A C 1
ATOM 667 O O . PHE A 1 82 ? 5.580 3.631 -9.830 1.00 89.88 82 PHE A O 1
ATOM 674 N N . ILE A 1 83 ? 6.090 4.467 -7.812 1.00 90.56 83 ILE A N 1
ATOM 675 C CA . ILE A 1 83 ? 4.728 4.881 -7.494 1.00 90.56 83 ILE A CA 1
ATOM 676 C C . ILE A 1 83 ? 4.505 6.278 -8.076 1.00 90.56 83 ILE A C 1
ATOM 678 O O . ILE A 1 83 ? 5.281 7.198 -7.793 1.00 90.56 83 ILE A O 1
ATOM 682 N N . SER A 1 84 ? 3.443 6.431 -8.865 1.00 92.44 84 SER A N 1
ATOM 683 C CA . SER A 1 84 ? 3.034 7.716 -9.429 1.00 92.44 84 SER A CA 1
ATOM 684 C C . SER A 1 84 ? 2.642 8.707 -8.329 1.00 92.44 84 SER A C 1
ATOM 686 O O . SER A 1 84 ? 2.001 8.306 -7.348 1.00 92.44 84 SER A O 1
ATOM 688 N N . PRO A 1 85 ? 2.946 10.005 -8.487 1.00 92.25 85 PRO A N 1
ATOM 689 C CA . PRO A 1 85 ? 2.390 11.026 -7.614 1.00 92.25 85 PRO A CA 1
ATOM 690 C C . PRO A 1 85 ? 0.865 11.104 -7.764 1.00 92.25 85 PRO A C 1
ATOM 692 O O . PRO A 1 85 ? 0.311 10.835 -8.831 1.00 92.25 85 PRO A O 1
ATOM 695 N N . GLY A 1 86 ? 0.181 11.478 -6.688 1.00 90.69 86 GLY A N 1
ATOM 696 C CA . GLY A 1 86 ? -1.266 11.643 -6.673 1.00 90.69 86 GLY A CA 1
ATOM 697 C C . GLY A 1 86 ? -1.896 11.393 -5.310 1.00 90.69 86 GLY A C 1
ATOM 698 O O . GLY A 1 86 ? -1.224 11.084 -4.324 1.00 90.69 86 GLY A O 1
ATOM 699 N N . THR A 1 87 ? -3.218 11.510 -5.286 1.00 89.38 87 THR A N 1
ATOM 700 C CA . THR A 1 87 ? -4.043 11.275 -4.102 1.00 89.38 87 THR A CA 1
ATOM 701 C C . THR A 1 87 ? -4.709 9.912 -4.209 1.00 89.38 87 THR A C 1
ATOM 703 O O . THR A 1 87 ? -5.447 9.640 -5.157 1.00 89.38 87 THR A O 1
ATOM 706 N N . TYR A 1 88 ? -4.445 9.048 -3.234 1.00 88.69 88 TYR A N 1
ATOM 707 C CA . TYR A 1 88 ? -4.908 7.667 -3.231 1.00 88.69 88 TYR A CA 1
ATOM 708 C C . TYR A 1 88 ? -5.909 7.426 -2.101 1.00 88.69 88 TYR A C 1
ATOM 710 O O . TYR A 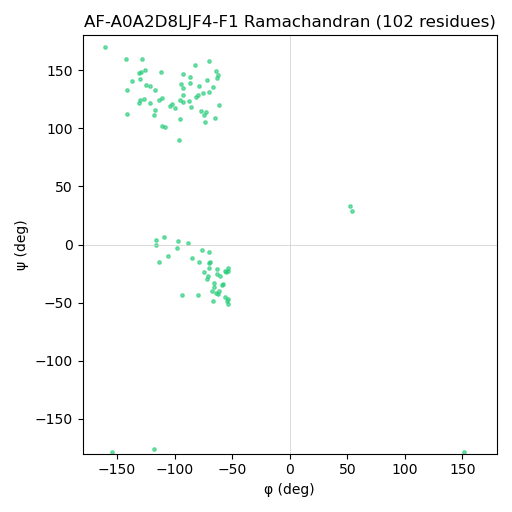1 88 ? -5.566 7.636 -0.936 1.00 88.69 88 TYR A O 1
ATOM 718 N N . PRO A 1 89 ? -7.124 6.935 -2.391 1.00 90.00 89 PRO A N 1
ATOM 719 C CA . PRO A 1 89 ? -8.092 6.640 -1.348 1.00 90.00 89 PRO A CA 1
ATOM 720 C C . PRO A 1 89 ? -7.603 5.483 -0.471 1.00 90.00 89 PRO A C 1
ATOM 722 O O . PRO A 1 89 ? -7.145 4.442 -0.958 1.00 90.00 89 PRO A O 1
ATOM 725 N N . ILE A 1 90 ? -7.743 5.645 0.842 1.00 87.88 90 ILE A N 1
ATOM 726 C CA . ILE A 1 90 ? -7.444 4.618 1.834 1.00 87.88 90 ILE A CA 1
ATOM 727 C C . ILE A 1 90 ? -8.745 3.891 2.155 1.00 87.88 90 ILE A C 1
ATOM 729 O O . ILE A 1 90 ? -9.623 4.398 2.853 1.00 87.88 90 ILE A O 1
ATOM 733 N N . LYS A 1 91 ? -8.861 2.648 1.692 1.00 89.12 91 LYS A N 1
ATOM 734 C CA . LYS A 1 91 ? -9.979 1.784 2.062 1.00 89.12 91 LYS A CA 1
ATOM 735 C C . LYS A 1 91 ? -9.762 1.245 3.474 1.00 89.12 91 LYS A C 1
ATOM 737 O O . LYS A 1 91 ? -8.848 0.452 3.719 1.00 89.12 91 LYS A O 1
ATOM 742 N N . VAL A 1 92 ? -10.643 1.638 4.389 1.00 85.81 92 VAL A N 1
ATOM 743 C CA . VAL A 1 92 ? -10.625 1.209 5.791 1.00 85.81 92 VAL A CA 1
ATOM 744 C C . VAL A 1 92 ? -11.570 0.027 5.993 1.00 85.81 92 VAL A C 1
ATOM 746 O O . VAL A 1 92 ? -12.763 0.094 5.709 1.00 85.81 92 VAL A O 1
ATOM 749 N N . THR A 1 93 ? -11.048 -1.075 6.520 1.00 85.69 93 THR A N 1
ATOM 750 C CA . THR A 1 93 ? -11.839 -2.251 6.921 1.00 85.69 93 THR A CA 1
ATOM 751 C C . THR A 1 93 ? -11.706 -2.493 8.426 1.00 85.69 93 THR A C 1
ATOM 753 O O . THR A 1 93 ? -11.081 -1.700 9.129 1.00 85.69 93 THR A O 1
ATOM 756 N N . ASN A 1 94 ? -12.294 -3.576 8.951 1.00 81.25 94 ASN A N 1
ATOM 757 C CA . ASN A 1 94 ? -12.073 -3.983 10.347 1.00 81.25 94 ASN A CA 1
ATOM 758 C C . ASN A 1 94 ? -10.585 -4.152 10.666 1.00 81.25 94 ASN A C 1
ATOM 760 O O . ASN A 1 94 ? -10.099 -3.581 11.636 1.00 81.25 94 ASN A O 1
ATOM 764 N N . ASP A 1 95 ? -9.869 -4.870 9.802 1.00 84.19 95 ASP A N 1
ATOM 765 C CA . ASP A 1 95 ? -8.528 -5.361 10.118 1.00 84.19 95 ASP A CA 1
ATOM 766 C C . ASP A 1 95 ? -7.431 -4.733 9.267 1.00 84.19 95 ASP A C 1
ATOM 768 O O . ASP A 1 95 ? -6.258 -4.849 9.610 1.00 84.19 95 ASP A O 1
ATOM 772 N N . LEU A 1 96 ? -7.786 -4.075 8.162 1.00 86.44 96 LEU A N 1
ATOM 773 C CA . LEU A 1 96 ? -6.837 -3.566 7.177 1.00 86.44 96 LEU A CA 1
ATOM 774 C C . LEU A 1 96 ? -7.090 -2.104 6.817 1.00 86.44 96 LEU A C 1
ATOM 776 O O . LEU A 1 96 ? -8.239 -1.699 6.620 1.00 86.44 96 LEU A O 1
ATOM 780 N N . PHE A 1 97 ? -5.994 -1.378 6.621 1.00 86.00 97 PHE A N 1
ATOM 781 C CA . PHE A 1 97 ? -5.917 -0.257 5.690 1.00 86.00 97 PHE A CA 1
ATOM 782 C C . PHE A 1 97 ? -5.426 -0.768 4.345 1.00 86.00 97 PHE A C 1
ATOM 784 O O . PHE A 1 97 ? -4.490 -1.567 4.302 1.00 86.00 97 PHE A O 1
ATOM 791 N N . ILE A 1 98 ? -6.061 -0.339 3.261 1.00 88.81 98 ILE A N 1
ATOM 792 C CA . ILE A 1 98 ? -5.699 -0.751 1.906 1.00 88.81 98 ILE A CA 1
ATOM 793 C C . ILE A 1 98 ? -5.562 0.497 1.044 1.00 88.81 98 ILE A C 1
ATOM 795 O O . ILE A 1 98 ? -6.510 1.269 0.929 1.00 88.81 98 ILE A O 1
ATOM 799 N N . ILE A 1 99 ? -4.402 0.654 0.419 1.00 90.00 99 ILE A N 1
ATOM 800 C CA . ILE A 1 99 ? -4.097 1.719 -0.536 1.00 90.00 99 ILE A CA 1
ATOM 801 C C . ILE A 1 99 ? -3.707 1.047 -1.850 1.00 90.00 99 ILE A C 1
ATOM 803 O O . ILE A 1 99 ? -3.000 0.038 -1.839 1.00 90.00 99 ILE A O 1
ATOM 807 N N . THR A 1 100 ? -4.209 1.550 -2.975 1.00 92.12 100 THR A N 1
ATOM 808 C CA . THR A 1 100 ? -3.861 1.023 -4.302 1.00 92.12 100 THR A CA 1
ATOM 809 C C . THR A 1 100 ? -3.174 2.118 -5.088 1.00 92.12 100 THR A C 1
ATOM 811 O O . THR A 1 100 ? -3.805 3.112 -5.424 1.00 92.12 100 THR A O 1
ATOM 814 N N . PHE A 1 101 ? -1.887 1.926 -5.338 1.00 91.50 101 PHE A N 1
ATOM 815 C CA . PHE A 1 101 ? -1.023 2.854 -6.043 1.00 91.50 101 PHE A CA 1
ATOM 816 C C . PHE A 1 101 ? -0.973 2.532 -7.531 1.00 91.50 101 PHE A C 1
ATOM 818 O O . PHE A 1 101 ? -0.991 1.356 -7.907 1.00 91.50 101 PHE A O 1
ATOM 825 N N . ASN A 1 102 ? -0.847 3.569 -8.354 1.00 92.25 102 ASN A N 1
ATOM 826 C CA . ASN A 1 102 ? -0.494 3.419 -9.760 1.00 92.25 102 ASN A CA 1
ATOM 827 C C . ASN A 1 102 ? 1.031 3.378 -9.891 1.00 92.25 102 ASN A C 1
ATOM 829 O O . ASN A 1 102 ? 1.737 4.036 -9.120 1.00 92.25 102 ASN A O 1
ATOM 833 N N . LEU A 1 103 ? 1.519 2.569 -10.828 1.00 89.88 103 LEU A N 1
ATOM 834 C CA . LEU A 1 103 ? 2.938 2.404 -11.119 1.00 89.88 103 LEU A CA 1
ATOM 835 C C . LEU A 1 103 ? 3.306 2.971 -12.495 1.00 89.88 103 LEU A C 1
ATOM 837 O O . LEU A 1 103 ? 2.506 2.895 -13.429 1.00 89.88 103 LEU A O 1
ATOM 841 N N . GLU A 1 104 ? 4.543 3.459 -12.601 1.00 86.44 104 GLU A N 1
ATOM 842 C CA . GLU A 1 104 ? 5.187 4.023 -13.803 1.00 86.44 104 GLU A CA 1
ATOM 843 C C . GLU A 1 104 ? 6.637 3.574 -13.962 1.00 86.44 104 GLU A C 1
ATOM 845 O O . GLU A 1 104 ? 7.358 3.518 -12.935 1.00 86.44 104 GLU A O 1
#

pLDDT: mean 76.35, std 13.81, range [38.78, 92.44]

Mean predicted aligned error: 7.74 Å

Foldseek 3Di:
DPPPADPPDPQVVQWDWEPPDLWKIKIKGWLVPDDQVNCCVQPVDGSVPDDQPDKDKDFDQAKAWHDQVVCVVNVHPDSTKIFHGDIWIFRDDPTITMTMTTID

Nearest PDB structures (foldseek):
  3ddv-assembly1_B  TM=4.028E-01  e=2.666E-01  unclassified
  2p19-assembly2_B-2  TM=3.499E-01  e=5.609E-01  Corynebacterium glutamicum
  2ooi-assembly1_A  TM=3.318E-01  e=3.166E-01  Staphylococcus aureus subsp. aureus N315
  4wwc-assembly1_B  TM=3.494E-01  e=9.387E-01  Bacillus subtilis subsp. subtilis str. 168
  3hfi-assembly1_A-2  TM=3.448E-01  e=1.250E+00  Escherichia coli O6